Protein AF-X0WFN9-F1 (afdb_monomer_lite)

Organism: NCBI:txid412755

Structure (mmCIF, N/CA/C/O backbone):
data_AF-X0WFN9-F1
#
_entry.id   AF-X0WFN9-F1
#
loop_
_atom_site.group_PDB
_atom_site.id
_atom_site.type_symbol
_atom_site.label_atom_id
_atom_site.label_alt_id
_atom_site.label_comp_id
_atom_site.label_asym_id
_atom_site.label_entity_id
_atom_site.label_seq_id
_atom_site.pdbx_PDB_ins_code
_atom_site.Cartn_x
_atom_site.Cartn_y
_atom_site.Cartn_z
_atom_site.occupancy
_atom_site.B_iso_or_equiv
_atom_site.auth_seq_id
_atom_site.auth_comp_id
_atom_site.auth_asym_id
_atom_site.auth_atom_id
_atom_site.pdbx_PDB_model_num
ATOM 1 N N . VAL A 1 1 ? 3.822 3.573 -12.519 1.00 90.31 1 VAL A N 1
ATOM 2 C CA . VAL A 1 1 ? 2.388 3.257 -12.288 1.00 90.31 1 VAL A CA 1
ATOM 3 C C . VAL A 1 1 ? 2.311 2.177 -11.229 1.00 90.31 1 VAL A C 1
ATOM 5 O O . VAL A 1 1 ? 3.126 1.263 -11.284 1.00 90.31 1 VAL A O 1
ATOM 8 N N . LEU A 1 2 ? 1.380 2.286 -10.284 1.00 94.75 2 LEU A N 1
ATOM 9 C CA . LEU A 1 2 ? 1.099 1.241 -9.301 1.00 94.75 2 LEU A CA 1
ATOM 10 C C . LEU A 1 2 ? -0.267 0.637 -9.628 1.00 94.75 2 LEU A C 1
ATOM 12 O O . LEU A 1 2 ? -1.230 1.380 -9.798 1.00 94.75 2 LEU A O 1
ATOM 16 N N . VAL A 1 3 ? -0.337 -0.686 -9.748 1.00 94.12 3 VAL A N 1
ATOM 17 C CA . VAL A 1 3 ? -1.600 -1.422 -9.872 1.00 94.12 3 VAL A CA 1
ATOM 18 C C . VAL A 1 3 ? -1.909 -1.992 -8.498 1.00 94.12 3 VAL A C 1
ATOM 20 O O . VAL A 1 3 ? -1.145 -2.810 -7.997 1.00 94.12 3 VAL A O 1
ATOM 23 N N . VAL A 1 4 ? -2.987 -1.535 -7.872 1.00 90.38 4 VAL A N 1
ATOM 24 C CA . VAL A 1 4 ? -3.388 -1.949 -6.522 1.00 90.38 4 VAL A CA 1
ATOM 25 C C . VAL A 1 4 ? -4.728 -2.677 -6.572 1.00 90.38 4 VAL A C 1
ATOM 27 O O . VAL A 1 4 ? -5.505 -2.475 -7.506 1.00 90.38 4 VAL A O 1
ATOM 30 N N . GLY A 1 5 ? -4.975 -3.540 -5.587 1.00 85.81 5 GLY A N 1
ATOM 31 C CA . GLY A 1 5 ? -6.261 -4.214 -5.429 1.00 85.81 5 GLY A CA 1
ATOM 32 C C . GLY A 1 5 ? -7.385 -3.239 -5.072 1.00 85.81 5 GLY A C 1
ATOM 33 O O . GLY A 1 5 ? -7.139 -2.137 -4.584 1.00 85.81 5 GLY A O 1
ATOM 34 N N . GLU A 1 6 ? -8.631 -3.665 -5.279 1.00 83.50 6 GLU A N 1
ATOM 35 C CA . GLU A 1 6 ? -9.845 -2.885 -4.951 1.00 83.50 6 GLU A CA 1
ATOM 36 C C . GLU A 1 6 ? -9.944 -2.513 -3.466 1.00 83.50 6 GLU A C 1
ATOM 38 O O . GLU A 1 6 ? -10.649 -1.586 -3.079 1.00 83.50 6 GLU A O 1
ATOM 43 N N . ASP A 1 7 ? -9.232 -3.255 -2.624 1.00 78.19 7 ASP A N 1
ATOM 44 C CA . ASP A 1 7 ? -9.175 -3.043 -1.193 1.00 78.19 7 ASP A CA 1
ATOM 45 C C . ASP A 1 7 ? -8.172 -1.954 -0.794 1.00 78.19 7 ASP A C 1
ATOM 47 O O . ASP A 1 7 ? -7.918 -1.808 0.395 1.00 78.19 7 ASP A O 1
ATOM 51 N N . ILE A 1 8 ? -7.589 -1.219 -1.745 1.00 83.56 8 ILE A N 1
ATOM 52 C CA . ILE A 1 8 ? -6.675 -0.094 -1.532 1.00 83.56 8 ILE A CA 1
ATOM 53 C C . ILE A 1 8 ? -7.288 1.150 -2.176 1.00 83.56 8 ILE A C 1
ATOM 55 O O . ILE A 1 8 ? -7.541 1.170 -3.376 1.00 83.56 8 ILE A O 1
ATOM 59 N N . ASP A 1 9 ? -7.499 2.202 -1.384 1.00 81.25 9 ASP A N 1
ATOM 60 C CA . ASP A 1 9 ? -7.958 3.494 -1.902 1.00 81.25 9 ASP A CA 1
ATOM 61 C C . ASP A 1 9 ? -6.788 4.197 -2.621 1.00 81.25 9 ASP A C 1
ATOM 63 O O . ASP A 1 9 ? -5.796 4.526 -1.961 1.00 81.25 9 ASP A O 1
ATOM 67 N N . PRO A 1 10 ? -6.850 4.422 -3.949 1.00 83.19 10 PRO A N 1
ATOM 68 C CA . PRO A 1 10 ? -5.764 5.060 -4.686 1.00 83.19 10 PRO A CA 1
ATOM 69 C C . PRO A 1 10 ? -5.599 6.552 -4.354 1.00 83.19 10 PRO A C 1
ATOM 71 O O . PRO A 1 10 ? -4.562 7.126 -4.690 1.00 83.19 10 PRO A O 1
ATOM 74 N N . GLU A 1 11 ? -6.588 7.186 -3.712 1.00 82.38 11 GLU A N 1
ATOM 75 C CA . GLU A 1 11 ? -6.496 8.573 -3.241 1.00 82.38 11 GLU A CA 1
ATOM 76 C C . GLU A 1 11 ? -5.773 8.688 -1.885 1.00 82.38 11 GLU A C 1
ATOM 78 O O . GLU A 1 11 ? -5.347 9.784 -1.513 1.00 82.38 11 GLU A O 1
ATOM 83 N N . ASP A 1 12 ? -5.595 7.576 -1.158 1.00 78.38 12 ASP A N 1
ATOM 84 C CA . ASP A 1 12 ? -4.867 7.526 0.113 1.00 78.38 12 ASP A CA 1
ATOM 85 C C . ASP A 1 12 ? -3.386 7.155 -0.125 1.00 78.38 12 ASP A C 1
ATOM 87 O O . ASP A 1 12 ? -3.053 5.982 -0.346 1.00 78.38 12 ASP A O 1
ATOM 91 N N . PRO A 1 13 ? -2.447 8.120 -0.035 1.00 82.06 13 PRO A N 1
ATOM 92 C CA . PRO A 1 13 ? -1.035 7.859 -0.295 1.00 82.06 13 PRO A CA 1
ATOM 93 C C . PRO A 1 13 ? -0.418 6.852 0.683 1.00 82.06 13 PRO A C 1
ATOM 95 O O . PRO A 1 13 ? 0.557 6.185 0.327 1.00 82.06 13 PRO A O 1
ATOM 98 N N . LEU A 1 14 ? -0.958 6.698 1.896 1.00 79.50 14 LEU A N 1
ATOM 99 C CA . LEU A 1 14 ? -0.474 5.701 2.849 1.00 79.50 14 LEU A CA 1
ATOM 100 C C . LEU A 1 14 ? -0.965 4.302 2.498 1.00 79.50 14 LEU A C 1
ATOM 102 O O . LEU A 1 14 ? -0.169 3.365 2.556 1.00 79.50 14 LEU A O 1
ATOM 106 N N . ALA A 1 15 ? -2.230 4.155 2.101 1.00 80.69 15 ALA A N 1
ATOM 107 C CA . ALA A 1 15 ? -2.755 2.875 1.629 1.00 80.69 15 ALA A CA 1
ATOM 108 C C . ALA A 1 15 ? -1.984 2.399 0.389 1.00 80.69 15 ALA A C 1
ATOM 110 O O . ALA A 1 15 ? -1.568 1.241 0.314 1.00 80.69 15 ALA A O 1
ATOM 111 N N . VAL A 1 16 ? -1.702 3.317 -0.539 1.00 87.56 16 VAL A N 1
ATOM 112 C CA . VAL A 1 16 ? -0.887 3.044 -1.728 1.00 87.56 16 VAL A CA 1
ATOM 113 C C . VAL A 1 16 ? 0.554 2.679 -1.354 1.00 87.56 16 VAL A C 1
ATOM 115 O O . VAL A 1 16 ? 1.101 1.716 -1.893 1.00 87.56 16 VAL A O 1
ATOM 118 N N . SER A 1 17 ? 1.159 3.387 -0.396 1.00 90.19 17 SER A N 1
ATOM 119 C CA . SER A 1 17 ? 2.509 3.076 0.099 1.00 90.19 17 SER A CA 1
ATOM 120 C C . SER A 1 17 ? 2.571 1.708 0.777 1.00 90.19 17 SER A C 1
ATOM 122 O O . SER A 1 17 ? 3.499 0.943 0.527 1.00 90.19 17 SER A O 1
ATOM 124 N N . TYR A 1 18 ? 1.572 1.370 1.595 1.00 87.94 18 TYR A N 1
ATOM 125 C CA . TYR A 1 18 ? 1.433 0.050 2.207 1.00 87.94 18 TYR A CA 1
ATOM 126 C C . TYR A 1 18 ? 1.338 -1.042 1.138 1.00 87.94 18 TYR A C 1
ATOM 128 O O . TYR A 1 18 ? 2.087 -2.019 1.196 1.00 87.94 18 TYR A O 1
ATOM 136 N N . ALA A 1 19 ? 0.466 -0.868 0.141 1.00 89.69 19 ALA A N 1
ATOM 137 C CA . ALA A 1 19 ? 0.300 -1.833 -0.940 1.00 89.69 19 ALA A CA 1
ATOM 138 C C . ALA A 1 19 ? 1.610 -2.030 -1.712 1.00 89.69 19 ALA A C 1
ATOM 140 O O . ALA A 1 19 ? 2.027 -3.163 -1.942 1.00 89.69 19 ALA A O 1
ATOM 141 N N . PHE A 1 20 ? 2.298 -0.939 -2.052 1.00 94.12 20 PHE A N 1
ATOM 142 C CA . PHE A 1 20 ? 3.579 -1.006 -2.745 1.00 94.12 20 PHE A CA 1
ATOM 143 C C . PHE A 1 20 ? 4.659 -1.707 -1.918 1.00 94.12 20 PHE A C 1
ATOM 145 O O . PHE A 1 20 ? 5.298 -2.630 -2.411 1.00 94.12 20 PHE A O 1
ATOM 152 N N . ALA A 1 21 ? 4.823 -1.331 -0.650 1.00 93.06 21 ALA A N 1
ATOM 153 C CA . ALA A 1 21 ? 5.875 -1.871 0.205 1.00 93.06 21 ALA A CA 1
ATOM 154 C C . ALA A 1 21 ? 5.664 -3.345 0.588 1.00 93.06 21 ALA A C 1
ATOM 156 O O . ALA A 1 21 ? 6.636 -4.045 0.861 1.00 93.06 21 ALA A O 1
ATOM 157 N N . THR A 1 22 ? 4.412 -3.811 0.654 1.00 90.00 22 THR A N 1
ATOM 158 C CA . THR A 1 22 ? 4.090 -5.141 1.202 1.00 90.00 22 THR A CA 1
ATOM 159 C C . THR A 1 22 ? 3.606 -6.150 0.169 1.00 90.00 22 THR A C 1
ATOM 161 O O . THR A 1 22 ? 3.756 -7.348 0.400 1.00 90.00 22 THR A O 1
ATOM 164 N N . ARG A 1 23 ? 3.037 -5.705 -0.959 1.00 90.81 23 ARG A N 1
ATOM 165 C CA . ARG A 1 23 ? 2.440 -6.600 -1.966 1.00 90.81 23 ARG A CA 1
ATOM 166 C C . ARG A 1 23 ? 3.228 -6.673 -3.265 1.00 90.81 23 ARG A C 1
ATOM 168 O O . ARG A 1 23 ? 3.070 -7.638 -4.008 1.00 90.81 23 ARG A O 1
ATOM 175 N N . ASN A 1 24 ? 4.076 -5.689 -3.561 1.00 94.38 24 ASN A N 1
ATOM 176 C CA . ASN A 1 24 ? 4.926 -5.773 -4.739 1.00 94.38 24 ASN A CA 1
ATOM 177 C C . ASN A 1 24 ? 6.093 -6.733 -4.488 1.00 94.38 24 ASN A C 1
ATOM 179 O O . ASN A 1 24 ? 6.924 -6.508 -3.612 1.00 94.38 24 ASN A O 1
ATOM 183 N N . HIS A 1 25 ? 6.194 -7.788 -5.296 1.00 92.75 25 HIS A N 1
ATOM 184 C CA . HIS A 1 25 ? 7.426 -8.566 -5.350 1.00 92.75 25 HIS A CA 1
ATOM 185 C C . HIS A 1 25 ? 8.446 -7.801 -6.208 1.00 92.75 25 HIS A C 1
ATOM 187 O O . HIS A 1 25 ? 8.199 -7.643 -7.403 1.00 92.75 25 HIS A O 1
ATOM 193 N N . PRO A 1 26 ? 9.619 -7.405 -5.686 1.00 89.50 26 PRO A N 1
ATOM 194 C CA . PRO A 1 26 ? 10.527 -6.492 -6.390 1.00 89.50 26 PRO A CA 1
ATOM 195 C C . PRO A 1 26 ? 11.014 -7.030 -7.746 1.00 89.50 26 PRO A C 1
ATOM 197 O O . PRO A 1 26 ? 11.157 -6.273 -8.698 1.00 89.50 26 PRO A O 1
ATOM 200 N N . GLU A 1 27 ? 11.221 -8.345 -7.863 1.00 90.00 27 GLU A N 1
ATOM 201 C CA . GLU A 1 27 ? 11.672 -8.968 -9.121 1.00 90.00 27 GLU A CA 1
ATOM 202 C C . GLU A 1 27 ? 10.542 -9.415 -10.062 1.00 90.00 27 GLU A C 1
ATOM 204 O O . GLU A 1 27 ? 10.738 -9.492 -11.271 1.00 90.00 27 GLU A O 1
ATOM 209 N N . LYS A 1 28 ? 9.369 -9.768 -9.522 1.00 91.06 28 LYS A N 1
ATOM 210 C CA . LYS A 1 28 ? 8.291 -10.450 -10.271 1.00 91.06 28 LYS A CA 1
ATOM 211 C C . LYS A 1 28 ? 7.053 -9.585 -10.468 1.00 91.06 28 LYS A C 1
ATOM 213 O O . LYS A 1 28 ? 6.213 -9.896 -11.301 1.00 91.06 28 LYS A O 1
ATOM 218 N N . GLY A 1 29 ? 6.935 -8.528 -9.678 1.00 90.44 29 GLY A N 1
ATOM 219 C CA . GLY A 1 29 ? 5.863 -7.551 -9.726 1.00 90.44 29 GLY A CA 1
ATOM 220 C C . GLY A 1 29 ? 6.276 -6.268 -10.436 1.00 90.44 29 GLY A C 1
ATOM 221 O O . GLY A 1 29 ? 5.549 -5.290 -10.319 1.00 90.44 29 GLY A O 1
ATOM 222 N N . ALA A 1 30 ? 7.420 -6.224 -11.120 1.00 93.81 30 ALA A N 1
ATOM 223 C CA . ALA A 1 30 ? 7.887 -5.050 -11.849 1.00 93.81 30 ALA A CA 1
ATOM 224 C C . ALA A 1 30 ? 7.973 -5.347 -13.351 1.00 93.81 30 ALA A C 1
ATOM 226 O O . ALA A 1 30 ? 8.663 -6.271 -13.778 1.00 93.81 30 ALA A O 1
ATOM 227 N N . TRP A 1 31 ? 7.293 -4.532 -14.156 1.00 91.62 31 TRP A N 1
ATOM 228 C CA . TRP A 1 31 ? 7.363 -4.574 -15.615 1.00 91.62 31 TRP A CA 1
ATOM 229 C C . TRP A 1 31 ? 8.034 -3.307 -16.119 1.00 91.62 31 TRP A C 1
ATOM 231 O O . TRP A 1 31 ? 7.494 -2.203 -15.999 1.00 91.62 31 TRP A O 1
ATOM 241 N N . PHE A 1 32 ? 9.227 -3.488 -16.675 1.00 86.88 32 PHE A N 1
ATOM 242 C CA . PHE A 1 32 ? 10.043 -2.426 -17.244 1.00 86.88 32 PHE A CA 1
ATOM 243 C C . PHE A 1 32 ? 9.716 -2.251 -18.725 1.00 86.88 32 PHE A C 1
ATOM 245 O O . PHE A 1 32 ? 9.547 -3.230 -19.451 1.00 86.88 32 PHE A O 1
ATOM 252 N N . PHE A 1 33 ? 9.660 -1.000 -19.182 1.00 82.00 33 PHE A N 1
ATOM 253 C CA . PHE A 1 33 ? 9.311 -0.667 -20.564 1.00 82.00 33 PHE A CA 1
ATOM 254 C C . PHE A 1 33 ? 10.459 0.073 -21.267 1.00 82.00 33 PHE A C 1
ATOM 256 O O . PHE A 1 33 ? 10.302 1.267 -21.546 1.00 82.00 33 PHE A O 1
ATOM 263 N N . PRO A 1 34 ? 11.578 -0.613 -21.589 1.00 74.81 34 PRO A N 1
ATOM 264 C CA . PRO A 1 34 ? 12.810 -0.003 -22.114 1.00 74.81 34 PRO A CA 1
ATOM 265 C C . PRO A 1 34 ? 12.585 0.849 -23.370 1.00 74.81 34 PRO A C 1
ATOM 267 O O . PRO A 1 34 ? 13.179 1.916 -23.520 1.00 74.81 34 PRO A O 1
ATOM 270 N N . ASP A 1 35 ? 11.661 0.421 -24.232 1.00 73.94 35 ASP A N 1
ATOM 271 C CA . ASP A 1 35 ? 11.358 1.071 -25.511 1.00 73.94 35 ASP A CA 1
ATOM 272 C C . ASP A 1 35 ? 10.207 2.095 -25.437 1.00 73.94 35 ASP A C 1
ATOM 274 O O . ASP A 1 35 ? 9.847 2.702 -26.449 1.00 73.94 35 ASP A O 1
ATOM 278 N N . SER A 1 36 ? 9.589 2.300 -24.262 1.00 72.88 36 SER A N 1
ATOM 279 C CA . SER A 1 36 ? 8.502 3.288 -24.103 1.00 72.88 36 SER A CA 1
ATOM 280 C C . SER A 1 36 ? 8.982 4.691 -24.462 1.00 72.88 36 SER A C 1
ATOM 282 O O . SER A 1 36 ? 10.178 4.922 -24.515 1.00 72.88 36 SER A O 1
ATOM 284 N N . LYS A 1 37 ? 8.107 5.666 -24.720 1.00 66.94 37 LYS A N 1
ATOM 285 C CA . LYS A 1 37 ? 8.531 7.072 -24.840 1.00 66.94 37 LYS A CA 1
ATOM 286 C C . LYS A 1 37 ? 8.560 7.714 -23.452 1.00 66.94 37 LYS A C 1
ATOM 288 O O . LYS A 1 37 ? 7.555 7.673 -22.751 1.00 66.94 37 LYS A O 1
ATOM 293 N N . MET A 1 38 ? 9.685 8.311 -23.060 1.00 63.97 38 MET A N 1
ATOM 294 C CA . MET A 1 38 ? 9.760 9.114 -21.836 1.00 63.97 38 MET A CA 1
ATOM 295 C C . MET A 1 38 ? 9.070 10.455 -22.099 1.00 63.97 38 MET A C 1
ATOM 297 O O . MET A 1 38 ? 9.464 11.186 -23.004 1.00 63.97 38 MET A O 1
ATOM 301 N N . TYR A 1 39 ? 8.022 10.752 -21.337 1.00 60.41 39 TYR A N 1
ATOM 302 C CA . TYR A 1 39 ? 7.283 12.010 -21.403 1.00 60.41 39 TYR A CA 1
ATOM 303 C C . TYR A 1 39 ? 7.190 12.605 -19.996 1.00 60.41 39 TYR A C 1
ATOM 305 O O . TYR A 1 39 ? 6.827 11.900 -19.059 1.00 60.41 39 TYR A O 1
ATOM 313 N N . GLY A 1 40 ? 7.483 13.901 -19.859 1.00 56.66 40 GLY A N 1
ATOM 314 C CA . GLY A 1 40 ? 7.100 14.686 -18.678 1.00 56.66 40 GLY A CA 1
ATOM 315 C C . GLY A 1 40 ? 7.982 14.570 -17.429 1.00 56.66 40 GLY A C 1
ATOM 316 O O . GLY A 1 40 ? 7.568 15.066 -16.390 1.00 56.66 40 GLY A O 1
ATOM 317 N N . LEU A 1 41 ? 9.169 13.964 -17.512 1.00 61.56 41 LEU A N 1
ATOM 318 C CA . LEU A 1 41 ? 10.173 13.980 -16.439 1.00 61.56 41 LEU A CA 1
ATOM 319 C C . LEU A 1 41 ? 11.394 14.777 -16.907 1.00 61.56 41 LEU A C 1
ATOM 321 O O . LEU A 1 41 ? 11.917 14.521 -17.995 1.00 61.56 41 LEU A O 1
ATOM 325 N N . GLY A 1 42 ? 11.813 15.757 -16.111 1.00 63.50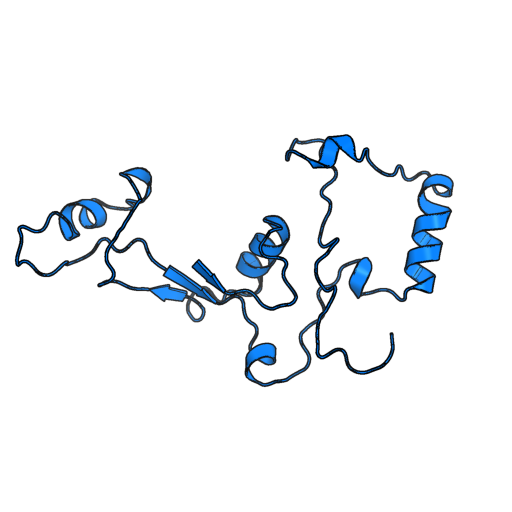 42 GLY A N 1
ATOM 326 C CA . GLY A 1 42 ? 13.031 16.525 -16.325 1.00 63.50 42 GLY A CA 1
ATOM 327 C C . GLY A 1 42 ? 14.288 15.764 -15.873 1.00 63.50 42 GLY A C 1
ATOM 328 O O . GLY A 1 42 ? 14.249 14.542 -15.689 1.00 63.50 42 GLY A O 1
ATOM 329 N N . PRO A 1 43 ? 15.419 16.474 -15.702 1.00 69.94 43 PRO A N 1
ATOM 330 C CA . PRO A 1 43 ? 16.686 15.904 -15.239 1.00 69.94 43 PRO A CA 1
ATOM 331 C C . PRO A 1 43 ? 16.606 15.106 -13.932 1.00 69.94 43 PRO A C 1
ATOM 333 O O . PRO A 1 43 ? 17.429 14.228 -13.696 1.00 69.94 43 PRO A O 1
ATOM 336 N N . GLU A 1 44 ? 15.606 15.374 -13.094 1.00 68.56 44 GLU A N 1
ATOM 337 C CA . GLU A 1 44 ? 15.356 14.681 -11.830 1.00 68.56 44 GLU A CA 1
ATOM 338 C C . GLU A 1 44 ? 15.005 13.194 -11.980 1.00 68.56 44 GLU A C 1
ATOM 340 O O . GLU A 1 44 ? 15.159 12.432 -11.030 1.00 68.56 44 GLU A O 1
ATOM 345 N N . GLY A 1 45 ? 14.534 12.766 -13.155 1.00 67.06 45 GLY A N 1
ATOM 346 C CA . GLY A 1 45 ? 14.220 11.362 -13.424 1.00 67.06 45 GLY A CA 1
ATOM 347 C C . GLY A 1 45 ? 15.428 10.524 -13.851 1.00 67.06 45 GLY A C 1
ATOM 348 O O . GLY A 1 45 ? 15.267 9.334 -14.126 1.00 67.06 45 GLY A O 1
ATOM 349 N N . TRP A 1 46 ? 16.608 11.135 -13.985 1.00 73.56 46 TRP A N 1
ATOM 350 C CA . TRP A 1 46 ? 17.789 10.490 -14.554 1.00 73.56 46 TRP A CA 1
ATOM 351 C C . TRP A 1 46 ? 18.630 9.873 -13.443 1.00 73.56 46 TRP A C 1
ATOM 353 O O . TRP A 1 46 ? 19.021 10.547 -12.493 1.00 73.56 46 TRP A O 1
ATOM 363 N N . HIS A 1 47 ? 18.940 8.589 -13.584 1.00 74.19 47 HIS A N 1
ATOM 364 C CA . HIS A 1 47 ? 19.768 7.842 -12.640 1.00 74.19 47 HIS A CA 1
ATOM 365 C C . HIS A 1 47 ? 21.180 7.590 -13.198 1.00 74.19 47 HIS A C 1
ATOM 367 O O . HIS A 1 47 ? 22.054 7.120 -12.472 1.00 74.19 47 HIS A O 1
ATOM 373 N N . GLY A 1 48 ? 21.423 7.944 -14.465 1.00 74.38 48 GLY A N 1
ATOM 374 C CA . GLY A 1 48 ? 22.727 7.871 -15.119 1.00 74.38 48 GLY A CA 1
ATOM 375 C C . GLY A 1 48 ? 22.815 8.718 -16.388 1.00 74.38 48 GLY A C 1
ATOM 376 O O . GLY A 1 48 ? 21.821 9.238 -16.898 1.00 74.38 48 GLY A O 1
ATOM 377 N N . SER A 1 49 ? 24.031 8.849 -16.921 1.00 71.38 49 SER A N 1
ATOM 378 C CA . SER A 1 49 ? 24.288 9.588 -18.165 1.00 71.38 49 SER A CA 1
ATOM 379 C C . SER A 1 49 ? 23.606 8.939 -19.377 1.00 71.38 49 SER A C 1
ATOM 381 O O . SER A 1 49 ? 23.253 9.610 -20.346 1.00 71.38 49 SER A O 1
ATOM 383 N N . GLU A 1 50 ? 23.380 7.635 -19.299 1.00 70.56 50 GLU A N 1
ATOM 384 C CA . GLU A 1 50 ? 22.732 6.786 -20.284 1.00 70.56 50 GLU A CA 1
ATOM 385 C C . GLU A 1 50 ? 21.233 7.089 -20.395 1.00 70.56 50 GLU A C 1
ATOM 387 O O . GLU A 1 50 ? 20.680 6.995 -21.490 1.00 70.56 50 GLU A O 1
ATOM 392 N N . ASP A 1 51 ? 20.584 7.522 -19.308 1.00 71.19 51 ASP A N 1
ATOM 393 C CA . ASP A 1 51 ? 19.173 7.924 -19.335 1.00 71.19 51 ASP A CA 1
ATOM 394 C C . ASP A 1 51 ? 18.973 9.208 -20.145 1.00 71.19 51 ASP A C 1
ATOM 396 O O . ASP A 1 51 ? 17.986 9.350 -20.870 1.00 71.19 51 ASP A O 1
ATOM 400 N N . PHE A 1 52 ? 19.951 10.116 -20.067 1.00 67.50 52 PHE A N 1
ATOM 401 C CA . PHE A 1 52 ? 19.961 11.365 -20.819 1.00 67.50 52 PHE A CA 1
ATOM 402 C C . PHE A 1 52 ? 20.332 11.146 -22.289 1.00 67.50 52 PHE A C 1
ATOM 404 O O . PHE A 1 52 ? 19.587 11.510 -23.202 1.00 67.50 52 PHE A O 1
ATOM 411 N N . HIS A 1 53 ? 21.483 10.520 -22.538 1.00 66.19 53 HIS A N 1
ATOM 412 C CA . HIS A 1 53 ? 22.020 10.369 -23.890 1.00 66.19 53 HIS A CA 1
ATOM 413 C C . HIS A 1 53 ? 21.324 9.261 -24.688 1.00 66.19 53 HIS A C 1
ATOM 415 O O . HIS A 1 53 ? 21.261 9.344 -25.913 1.00 66.19 53 HIS A O 1
ATOM 421 N N . GLY A 1 54 ? 20.747 8.255 -24.022 1.00 63.91 54 GLY A N 1
ATOM 422 C CA . GLY A 1 54 ? 20.078 7.126 -24.671 1.00 63.91 54 GLY A CA 1
ATOM 423 C C . GLY A 1 54 ? 18.781 7.486 -25.402 1.00 63.91 54 GLY A C 1
ATOM 424 O O . GLY A 1 54 ? 18.309 6.695 -26.224 1.00 63.91 54 GLY A O 1
ATOM 425 N N . ARG A 1 55 ? 18.241 8.691 -25.147 1.00 60.97 55 ARG A N 1
ATOM 426 C CA . ARG A 1 55 ? 17.069 9.270 -25.829 1.00 60.97 55 ARG A CA 1
ATOM 427 C C . ARG A 1 55 ? 17.308 10.569 -26.578 1.00 60.97 55 ARG A C 1
ATOM 429 O O . ARG A 1 55 ? 16.462 10.927 -27.392 1.00 60.97 55 ARG A O 1
ATOM 436 N N . LEU A 1 56 ? 18.449 11.230 -26.390 1.00 59.00 56 LEU A N 1
ATOM 437 C CA . LEU A 1 56 ? 18.890 12.355 -27.231 1.00 59.00 56 LEU A CA 1
ATOM 438 C C . LEU A 1 56 ? 19.235 11.936 -28.676 1.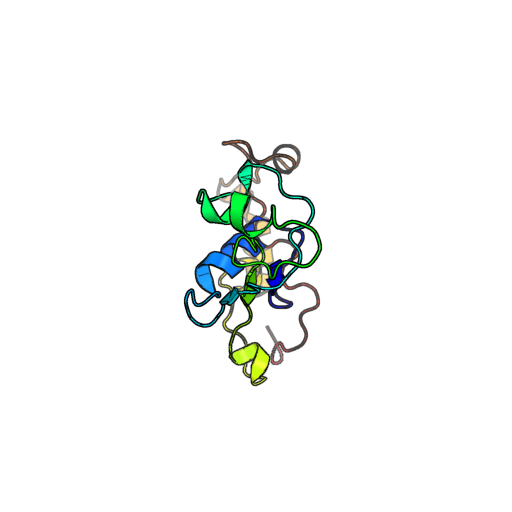00 59.00 56 LEU A C 1
ATOM 440 O O . LEU A 1 56 ? 19.853 12.694 -29.422 1.00 59.00 56 LEU A O 1
ATOM 444 N N . GLY A 1 57 ? 18.819 10.734 -29.081 1.00 53.81 57 GLY A N 1
ATOM 445 C CA . GLY A 1 57 ? 18.996 10.190 -30.412 1.00 53.81 57 GLY A CA 1
ATOM 446 C C . GLY A 1 57 ? 18.415 11.116 -31.473 1.00 53.81 57 GLY A C 1
ATOM 447 O O . GLY A 1 57 ? 17.235 11.470 -31.464 1.00 53.81 57 GLY A O 1
ATOM 448 N N . ILE A 1 58 ? 19.281 11.470 -32.413 1.00 55.38 58 ILE A N 1
ATOM 449 C CA . ILE A 1 58 ? 18.961 12.097 -33.693 1.00 55.38 58 ILE A CA 1
ATOM 450 C C . ILE A 1 58 ? 17.747 11.372 -34.315 1.00 55.38 58 ILE A C 1
ATOM 452 O O . ILE A 1 58 ? 17.693 10.137 -34.244 1.00 55.38 58 ILE A O 1
ATOM 456 N N . PRO A 1 59 ? 16.779 12.083 -34.935 1.00 55.09 59 PRO A N 1
ATOM 457 C CA . PRO A 1 59 ? 15.626 11.452 -35.575 1.00 55.09 59 PRO A CA 1
ATOM 458 C C . PRO A 1 59 ? 16.047 10.279 -36.474 1.00 55.09 59 PRO A C 1
ATOM 460 O O . PRO A 1 59 ? 16.821 10.461 -37.411 1.00 55.09 59 PRO A O 1
ATOM 463 N N . GLY A 1 60 ? 15.557 9.073 -36.170 1.00 58.56 60 GLY A N 1
ATOM 464 C CA . GLY A 1 60 ? 15.886 7.841 -36.899 1.00 58.56 60 GLY A CA 1
ATOM 465 C C . GLY A 1 60 ? 16.822 6.864 -36.174 1.00 58.56 60 GLY A C 1
ATOM 466 O O . GLY A 1 60 ? 16.959 5.733 -36.636 1.00 58.56 60 GLY A O 1
ATOM 467 N N . GLN A 1 61 ? 17.422 7.231 -35.035 1.00 60.94 61 GLN A N 1
ATOM 468 C CA . GLN A 1 61 ? 18.149 6.272 -34.192 1.00 60.94 61 GLN A CA 1
ATOM 469 C C . GLN A 1 61 ? 17.235 5.529 -33.210 1.00 60.94 61 GLN A C 1
ATOM 471 O O . GLN A 1 61 ? 16.275 6.079 -32.670 1.00 60.94 61 GLN A O 1
ATOM 476 N N . LYS A 1 62 ? 17.561 4.254 -32.968 1.00 60.78 62 LYS A N 1
ATOM 477 C CA . LYS A 1 62 ? 16.902 3.418 -31.961 1.00 60.78 62 LYS A CA 1
ATOM 478 C C . LYS A 1 62 ? 17.277 3.928 -30.567 1.00 60.78 62 LYS A C 1
ATOM 480 O O . LYS A 1 62 ? 18.461 4.087 -30.281 1.00 60.78 62 LYS A O 1
ATOM 485 N N . ALA A 1 63 ? 16.281 4.156 -29.713 1.00 62.62 63 ALA A N 1
ATOM 486 C CA . ALA A 1 63 ? 16.528 4.445 -28.305 1.00 62.62 63 ALA A CA 1
ATOM 487 C C . ALA A 1 63 ? 17.271 3.260 -27.671 1.00 62.62 63 ALA A C 1
ATOM 489 O O . ALA A 1 63 ? 16.885 2.106 -27.855 1.00 62.62 63 ALA A O 1
ATOM 490 N N . ILE A 1 64 ? 18.360 3.555 -26.971 1.00 62.31 64 ILE A N 1
ATOM 491 C CA . ILE A 1 64 ? 19.255 2.554 -26.366 1.00 62.31 64 ILE A CA 1
ATOM 492 C C . ILE A 1 64 ? 19.122 2.505 -24.837 1.00 62.31 64 ILE A C 1
ATOM 494 O O . ILE A 1 64 ? 19.719 1.641 -24.204 1.00 62.31 64 ILE A O 1
ATOM 498 N N . GLY A 1 65 ? 18.316 3.393 -24.246 1.00 63.06 65 GLY A N 1
ATOM 499 C CA . GLY A 1 65 ? 18.083 3.469 -22.804 1.00 63.06 65 GLY A CA 1
ATOM 500 C C . GLY A 1 65 ? 17.153 4.620 -22.414 1.00 63.06 65 GLY A C 1
ATOM 501 O O . GLY A 1 65 ? 16.547 5.266 -23.274 1.00 63.06 65 GLY A O 1
ATOM 502 N N . GLY A 1 66 ? 17.027 4.873 -21.109 1.00 59.56 66 GLY A N 1
ATOM 503 C CA . GLY A 1 66 ? 16.339 6.052 -20.578 1.00 59.56 66 GLY A CA 1
ATOM 504 C C . GLY A 1 66 ? 14.816 5.979 -20.523 1.00 59.56 66 GLY A C 1
ATOM 505 O O . GLY A 1 66 ? 14.154 7.013 -20.528 1.00 59.56 66 GLY A O 1
ATOM 506 N N . SER A 1 67 ? 14.183 4.800 -20.521 1.00 66.12 67 SER A N 1
ATOM 507 C CA . SER A 1 67 ? 12.785 4.727 -20.070 1.00 66.12 67 SER A CA 1
ATOM 508 C C . SER A 1 67 ? 12.719 4.760 -18.545 1.00 66.12 67 SER A C 1
ATOM 510 O O . SER A 1 67 ? 13.061 3.781 -17.889 1.00 66.12 67 SER A O 1
ATOM 512 N N . GLY A 1 68 ? 12.201 5.844 -17.977 1.00 69.44 68 GLY A N 1
ATOM 513 C C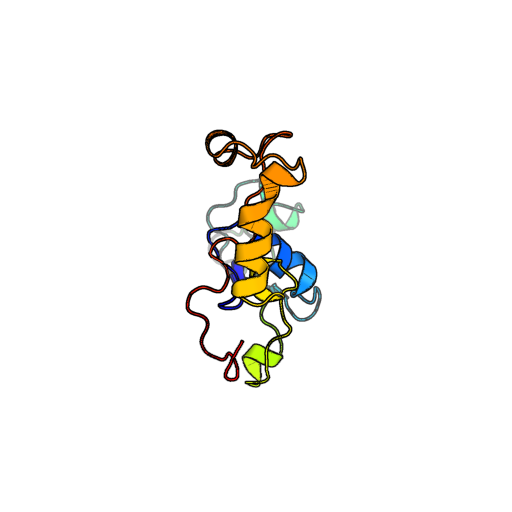A . GLY A 1 68 ? 11.884 5.913 -16.544 1.00 69.44 68 GLY A CA 1
ATOM 514 C C . GLY A 1 68 ? 10.547 5.261 -16.164 1.00 69.44 68 GLY A C 1
ATOM 515 O O . GLY A 1 68 ? 10.034 5.513 -15.078 1.00 69.44 68 GLY A O 1
ATOM 516 N N . LEU A 1 69 ? 9.920 4.492 -17.065 1.00 79.56 69 LEU A N 1
ATOM 517 C CA . LEU A 1 69 ? 8.572 3.958 -16.862 1.00 79.56 69 LEU A CA 1
ATOM 518 C C . LEU A 1 69 ? 8.604 2.502 -16.404 1.00 79.56 69 LEU A C 1
ATOM 520 O O . LEU A 1 69 ? 9.104 1.615 -17.098 1.00 79.56 69 LEU A O 1
ATOM 524 N N . VAL A 1 70 ? 7.985 2.273 -15.248 1.00 86.62 70 VAL A N 1
ATOM 525 C CA . VAL A 1 70 ? 7.771 0.951 -14.660 1.00 86.62 70 VAL A CA 1
ATOM 526 C C . VAL A 1 70 ? 6.318 0.838 -14.211 1.00 86.62 70 VAL A C 1
ATOM 528 O O . VAL A 1 70 ? 5.732 1.792 -13.673 1.00 86.62 70 VAL A O 1
ATOM 531 N N . ILE A 1 71 ? 5.726 -0.329 -14.449 1.00 92.50 71 ILE A N 1
ATOM 532 C CA . ILE A 1 71 ? 4.478 -0.737 -13.805 1.00 92.50 71 ILE A CA 1
ATOM 533 C C . ILE A 1 71 ? 4.846 -1.676 -12.663 1.00 92.50 71 ILE A C 1
ATOM 535 O O . ILE A 1 71 ? 5.495 -2.693 -12.894 1.00 92.50 71 ILE A O 1
ATOM 539 N N . TYR A 1 72 ? 4.414 -1.343 -11.451 1.00 95.88 72 TYR A N 1
ATOM 540 C CA . TYR A 1 72 ? 4.511 -2.230 -10.301 1.00 95.88 72 TYR A CA 1
ATOM 541 C C . TYR A 1 72 ? 3.131 -2.821 -10.004 1.00 95.88 72 TYR A C 1
ATOM 543 O O . TYR A 1 72 ? 2.185 -2.070 -9.758 1.00 95.88 72 TYR A O 1
ATOM 551 N N . SER A 1 73 ? 3.005 -4.148 -10.040 1.00 95.19 73 SER A N 1
ATOM 552 C CA . SER A 1 73 ? 1.808 -4.839 -9.553 1.00 95.19 73 SER A CA 1
ATOM 553 C C . SER A 1 73 ? 1.910 -5.053 -8.052 1.00 95.19 73 SER A C 1
ATOM 555 O O . SER A 1 73 ? 2.857 -5.670 -7.565 1.00 95.19 73 SER A O 1
ATOM 557 N N . CYS A 1 74 ? 0.915 -4.551 -7.338 1.00 92.88 74 CYS A N 1
ATOM 558 C CA . CYS A 1 74 ? 0.684 -4.755 -5.914 1.00 92.88 74 CYS A CA 1
ATOM 559 C C . CYS A 1 74 ? -0.550 -5.646 -5.684 1.00 92.88 74 CYS A C 1
ATOM 561 O O . CYS A 1 74 ? -1.117 -5.645 -4.593 1.00 92.88 74 CYS A O 1
ATOM 563 N N . VAL A 1 75 ? -0.999 -6.350 -6.726 1.00 89.31 75 VAL A N 1
ATOM 564 C CA . VAL A 1 75 ? -2.152 -7.253 -6.699 1.00 89.31 75 VAL A CA 1
ATOM 565 C C . VAL A 1 75 ? -1.678 -8.635 -6.256 1.00 89.31 75 VAL A C 1
ATOM 567 O O . VAL A 1 75 ? -0.708 -9.169 -6.801 1.00 89.31 75 VAL A O 1
ATOM 570 N N . GLY A 1 76 ? -2.337 -9.193 -5.238 1.00 81.00 76 GLY A N 1
ATOM 571 C CA . GLY A 1 76 ? -2.010 -10.519 -4.705 1.00 81.00 76 GLY A CA 1
ATOM 572 C C . GLY A 1 76 ? -2.379 -11.645 -5.673 1.00 81.00 76 GLY A C 1
ATOM 573 O O . GLY A 1 76 ? -3.251 -11.484 -6.529 1.00 81.00 76 GLY A O 1
ATOM 574 N N . ILE A 1 77 ? -1.757 -12.820 -5.527 1.00 80.94 77 ILE A N 1
ATOM 575 C CA . ILE A 1 77 ? -2.109 -13.994 -6.346 1.00 80.94 77 ILE A CA 1
ATOM 576 C C . ILE A 1 77 ? -3.573 -14.393 -6.141 1.00 80.94 77 ILE A C 1
ATOM 578 O O . ILE A 1 77 ? -4.232 -14.835 -7.076 1.00 80.94 77 ILE A O 1
ATOM 582 N N . GLU A 1 78 ? -4.099 -14.161 -4.943 1.00 78.88 78 GLU A N 1
ATOM 583 C CA . GLU A 1 78 ? -5.470 -14.447 -4.551 1.00 78.88 78 GLU A CA 1
ATOM 584 C C . GLU A 1 78 ? -6.477 -13.666 -5.401 1.00 78.88 78 GLU A C 1
ATOM 586 O O . GLU A 1 78 ? -7.508 -14.208 -5.796 1.00 78.88 78 GLU A O 1
ATOM 591 N N . GLU A 1 79 ? -6.140 -12.427 -5.767 1.00 76.38 79 GLU A N 1
ATOM 592 C CA . GLU A 1 79 ? -6.961 -11.580 -6.638 1.00 76.38 79 GLU A CA 1
ATOM 593 C C . GLU A 1 79 ? -6.947 -12.068 -8.095 1.00 76.38 79 GLU A C 1
ATOM 595 O O . GLU A 1 79 ? -7.903 -11.844 -8.834 1.00 76.38 79 GLU A O 1
ATOM 600 N N . HIS A 1 80 ? -5.895 -12.786 -8.501 1.00 75.62 80 HIS A N 1
ATOM 601 C CA . HIS A 1 80 ? -5.798 -13.416 -9.818 1.00 75.62 80 HIS A CA 1
ATOM 602 C C . HIS A 1 80 ? -6.459 -14.799 -9.875 1.00 75.62 80 HIS A C 1
ATOM 604 O O . HIS A 1 80 ? -6.907 -15.216 -10.943 1.00 75.62 80 HIS A O 1
ATOM 610 N N . THR A 1 81 ? -6.506 -15.526 -8.755 1.00 80.69 81 THR A N 1
ATOM 611 C CA . THR A 1 81 ? -7.021 -16.904 -8.691 1.00 80.69 81 THR A CA 1
ATOM 612 C C . THR A 1 81 ? -8.427 -17.011 -8.104 1.00 80.69 81 THR A C 1
ATOM 614 O O . THR A 1 81 ? -8.963 -18.114 -8.015 1.00 80.69 81 THR A O 1
ATOM 617 N N . GLY A 1 82 ? -9.036 -15.892 -7.696 1.00 73.56 82 GLY A N 1
ATOM 618 C CA . GLY A 1 82 ? -10.351 -15.870 -7.049 1.00 73.56 82 GLY A CA 1
ATOM 619 C C . GLY A 1 82 ? -10.349 -16.478 -5.643 1.00 73.56 82 GLY A C 1
ATOM 620 O O . GLY A 1 82 ? -11.402 -16.863 -5.136 1.00 73.56 82 GLY A O 1
ATOM 621 N N . HIS A 1 83 ? -9.175 -16.606 -5.021 1.00 75.81 83 HIS A N 1
ATOM 622 C CA . HIS A 1 83 ? -9.067 -17.030 -3.630 1.00 75.81 83 HIS A CA 1
ATOM 623 C C . HIS A 1 83 ? -9.417 -15.873 -2.690 1.00 75.81 83 HIS A C 1
ATOM 625 O O . HIS A 1 83 ? -9.375 -14.701 -3.065 1.00 75.81 83 HIS A O 1
ATOM 631 N N . ALA A 1 84 ? -9.760 -16.207 -1.445 1.00 68.81 84 ALA A N 1
ATOM 632 C CA . ALA A 1 84 ? -9.998 -15.197 -0.425 1.00 68.81 84 ALA A CA 1
ATOM 633 C C . ALA A 1 84 ? -8.734 -14.346 -0.228 1.00 68.81 84 ALA A C 1
ATOM 635 O O . ALA A 1 84 ? -7.647 -14.888 -0.016 1.00 68.81 84 ALA A O 1
ATOM 636 N N . LYS A 1 85 ? -8.888 -13.021 -0.307 1.00 71.75 85 LYS A N 1
ATOM 637 C CA . LYS A 1 85 ? -7.787 -12.081 -0.091 1.00 71.75 85 LYS A CA 1
ATOM 638 C C . LYS A 1 85 ? -7.322 -12.165 1.372 1.00 71.75 85 LYS A C 1
ATOM 640 O O . LYS A 1 85 ? -8.169 -12.317 2.255 1.00 71.75 85 LYS A O 1
ATOM 645 N N . PRO A 1 86 ? -6.014 -12.048 1.653 1.00 71.62 86 PRO A N 1
ATOM 646 C CA . PRO A 1 86 ? -5.545 -11.898 3.023 1.00 71.62 86 PRO A CA 1
ATOM 647 C C . PRO A 1 86 ? -6.096 -10.601 3.630 1.00 71.62 86 PRO A C 1
ATOM 649 O O . PRO A 1 86 ? -6.060 -9.541 3.000 1.00 71.62 86 PRO A O 1
ATOM 652 N N . ASP A 1 87 ? -6.599 -10.682 4.861 1.00 69.81 87 ASP A N 1
ATOM 653 C CA . ASP A 1 87 ? -7.168 -9.525 5.549 1.00 69.81 87 ASP A CA 1
ATOM 654 C C . ASP A 1 87 ? -6.095 -8.469 5.847 1.00 69.81 87 ASP A C 1
ATOM 656 O O . ASP A 1 87 ? -5.069 -8.753 6.475 1.00 69.81 87 ASP A O 1
ATOM 660 N N . ILE A 1 88 ? -6.358 -7.209 5.479 1.00 76.12 88 ILE A N 1
ATOM 661 C CA . ILE A 1 88 ? -5.600 -6.091 6.048 1.00 76.12 88 ILE A CA 1
ATOM 662 C C . ILE A 1 88 ? -6.040 -5.936 7.505 1.00 76.12 88 ILE A C 1
ATOM 664 O O . ILE A 1 88 ? -7.189 -5.588 7.787 1.00 76.12 88 ILE A O 1
ATOM 668 N N . LEU A 1 89 ? -5.106 -6.156 8.430 1.00 80.19 89 LEU A N 1
ATOM 669 C CA . LEU A 1 89 ? -5.331 -6.084 9.874 1.00 80.19 89 LEU A CA 1
ATOM 670 C C . LEU A 1 89 ? -5.471 -4.635 10.363 1.00 80.19 89 LEU A C 1
ATOM 672 O O . LEU A 1 89 ? -4.612 -4.099 11.060 1.00 80.19 89 LEU A O 1
ATOM 676 N N . THR A 1 90 ? -6.578 -3.993 10.004 1.00 76.06 90 THR A N 1
ATOM 677 C CA . THR A 1 90 ? -6.966 -2.676 10.517 1.00 76.06 90 THR A CA 1
ATOM 678 C C . THR A 1 90 ? -8.061 -2.812 11.565 1.00 76.06 90 THR A C 1
ATOM 680 O O . THR A 1 90 ? -8.819 -3.783 11.575 1.00 76.06 90 THR A O 1
ATOM 683 N N . PHE A 1 91 ? -8.209 -1.801 12.425 1.00 79.50 91 PHE A N 1
ATOM 684 C CA . PHE A 1 91 ? -9.311 -1.762 13.388 1.00 79.50 91 PHE A CA 1
ATOM 685 C C . PHE A 1 91 ? -10.686 -1.880 12.705 1.00 79.50 91 PHE A C 1
ATOM 687 O O . PHE A 1 91 ? -11.574 -2.569 13.202 1.00 79.50 91 PHE A O 1
ATOM 694 N N . HIS A 1 92 ? -10.843 -1.260 11.532 1.00 75.44 92 HIS A N 1
ATOM 695 C CA . HIS A 1 92 ? -12.094 -1.255 10.778 1.00 75.44 92 HIS A CA 1
ATOM 696 C C . HIS A 1 92 ? -12.442 -2.610 10.148 1.00 75.44 92 HIS A C 1
ATOM 698 O O . HIS A 1 92 ? -13.634 -2.914 10.030 1.00 75.44 92 HIS A O 1
ATOM 704 N N . ARG A 1 93 ? -11.443 -3.425 9.784 1.00 74.12 93 ARG A N 1
ATOM 705 C CA . ARG A 1 93 ? -11.629 -4.717 9.101 1.00 74.12 93 ARG A CA 1
ATOM 706 C C . ARG A 1 93 ? -11.582 -5.919 10.040 1.00 74.12 93 ARG A C 1
ATOM 708 O O . ARG A 1 93 ? -12.415 -6.804 9.917 1.00 74.12 93 ARG A O 1
ATOM 715 N N . ALA A 1 94 ? -10.669 -5.919 11.010 1.00 82.44 94 ALA A N 1
ATOM 716 C CA . ALA A 1 94 ? -10.405 -7.082 11.858 1.00 82.44 94 ALA A CA 1
ATOM 717 C C . ALA A 1 94 ? -11.415 -7.274 13.007 1.00 82.44 94 ALA A C 1
ATOM 719 O O . ALA A 1 94 ? -11.398 -8.311 13.667 1.00 82.44 94 ALA A O 1
ATOM 720 N N . TRP A 1 95 ? -12.282 -6.287 13.274 1.00 81.94 95 TRP A N 1
ATOM 721 C CA . TRP A 1 95 ? -13.209 -6.320 14.411 1.00 81.94 95 TRP A CA 1
ATOM 722 C C . TRP A 1 95 ? -14.686 -6.195 13.997 1.00 81.94 95 TRP A C 1
ATOM 724 O O . TRP A 1 95 ? -15.018 -5.375 13.126 1.00 81.94 95 TRP A O 1
ATOM 734 N N . PRO A 1 96 ? -15.605 -6.930 14.664 1.00 88.00 96 PRO A N 1
ATOM 735 C CA . PRO A 1 96 ? -17.047 -6.817 14.437 1.00 88.00 96 PRO A CA 1
ATOM 736 C C . PRO A 1 96 ? -17.581 -5.409 14.707 1.00 88.00 96 PRO A C 1
ATOM 738 O O . PRO A 1 96 ? -17.073 -4.691 15.574 1.00 88.00 96 PRO A O 1
ATOM 741 N N . LYS A 1 97 ? -18.667 -5.026 14.022 1.00 82.94 97 LYS A N 1
ATOM 742 C CA . LYS A 1 97 ? -19.297 -3.698 14.160 1.00 82.94 97 LYS A CA 1
ATOM 743 C C . LYS A 1 97 ? -19.596 -3.327 15.617 1.00 82.94 97 LYS A C 1
ATOM 745 O O . LYS A 1 97 ? -19.183 -2.261 16.060 1.00 82.94 97 LYS A O 1
ATOM 750 N N . ALA A 1 98 ? -20.198 -4.240 16.378 1.00 88.81 98 ALA A N 1
ATOM 751 C CA . ALA A 1 98 ? -20.537 -4.009 17.783 1.00 88.81 98 ALA A CA 1
ATOM 752 C C . ALA A 1 98 ? -19.305 -3.725 18.667 1.00 88.81 98 ALA A C 1
ATOM 754 O O . ALA A 1 98 ? -19.369 -2.907 19.585 1.00 88.81 98 ALA A O 1
ATOM 755 N N . VAL A 1 99 ? -18.168 -4.376 18.390 1.00 90.50 99 VAL A N 1
ATOM 756 C CA . VAL A 1 99 ? -16.912 -4.129 19.117 1.00 90.50 99 VAL A CA 1
ATOM 757 C C . VAL A 1 99 ? -16.369 -2.752 18.762 1.00 90.50 99 VAL A C 1
ATOM 759 O O . VAL A 1 99 ? -16.018 -1.988 19.661 1.00 90.50 99 VAL A O 1
ATOM 762 N N . LYS A 1 100 ? -16.357 -2.413 17.468 1.00 86.00 100 LYS A N 1
ATOM 763 C CA . LYS A 1 100 ? -15.890 -1.109 16.986 1.00 86.00 100 LYS A CA 1
ATOM 764 C C . LYS A 1 100 ? -16.687 0.035 17.610 1.00 86.00 100 LYS A C 1
ATOM 766 O O . LYS A 1 100 ? -16.098 0.937 18.195 1.00 86.00 100 LYS A O 1
ATOM 771 N N . GLU A 1 101 ? -18.014 -0.047 17.567 1.00 88.19 101 GLU A N 1
ATOM 772 C CA . GLU A 1 101 ? -18.911 0.955 18.156 1.00 88.19 101 GLU A CA 1
ATOM 773 C C . GLU A 1 101 ? -18.705 1.094 19.666 1.00 88.19 101 GLU A C 1
ATOM 775 O O . GLU A 1 101 ? -18.612 2.208 20.177 1.00 88.19 101 GLU A O 1
ATOM 780 N N . LYS A 1 102 ? -18.557 -0.024 20.389 1.00 92.62 102 LYS A N 1
ATOM 781 C CA . LYS A 1 102 ? -18.296 -0.004 21.833 1.00 92.62 102 LYS A CA 1
ATOM 782 C C . LYS A 1 102 ? -16.969 0.673 22.176 1.00 92.62 102 LYS A C 1
ATOM 784 O O . LYS A 1 102 ? -16.919 1.434 23.142 1.00 92.62 102 LYS A O 1
ATOM 789 N N . VAL A 1 103 ? -15.908 0.384 21.424 1.00 89.94 103 VAL A N 1
ATOM 790 C CA . VAL A 1 103 ? -14.587 1.000 21.617 1.00 89.94 103 VAL A CA 1
ATOM 791 C C . VAL A 1 103 ? -14.664 2.501 21.361 1.00 89.94 103 VAL A C 1
ATOM 793 O O . VAL A 1 103 ? -14.264 3.277 22.225 1.00 89.94 103 VAL A O 1
ATOM 796 N N . LEU A 1 104 ? -15.249 2.914 20.233 1.00 86.00 104 LEU A N 1
ATOM 797 C CA . LEU A 1 104 ? -15.381 4.328 19.879 1.00 86.00 104 LEU A CA 1
ATOM 798 C C . LEU A 1 104 ? -16.250 5.094 20.891 1.00 86.00 104 LEU A C 1
ATOM 800 O O . LEU A 1 104 ? -15.881 6.188 21.304 1.00 86.00 104 LEU A O 1
ATOM 804 N N . ALA A 1 105 ? -17.342 4.495 21.378 1.00 90.88 105 ALA A N 1
ATOM 805 C CA . ALA A 1 105 ? -18.221 5.108 22.378 1.00 90.88 105 ALA A CA 1
ATOM 806 C C . ALA A 1 105 ? -17.568 5.292 23.762 1.00 90.88 105 ALA A C 1
ATOM 808 O O . ALA A 1 105 ? -18.021 6.120 24.548 1.00 90.88 105 ALA A O 1
ATOM 809 N N . ASN A 1 106 ? -16.528 4.517 24.090 1.00 94.06 106 ASN A N 1
ATOM 810 C CA . ASN A 1 106 ? -15.819 4.621 25.370 1.00 94.06 106 ASN A CA 1
ATOM 811 C C . ASN A 1 106 ? -14.431 5.268 25.243 1.00 94.06 106 ASN A C 1
ATOM 813 O O . ASN A 1 106 ? -13.743 5.394 26.253 1.00 94.06 106 ASN A O 1
ATOM 817 N N . TRP A 1 107 ? -14.027 5.695 24.044 1.00 88.25 107 TRP A N 1
ATOM 818 C CA . TRP A 1 107 ? -12.669 6.161 23.753 1.00 88.25 107 TRP A CA 1
ATOM 819 C C . TRP A 1 107 ? -12.218 7.290 24.691 1.00 88.25 107 TRP A C 1
ATOM 821 O O . TRP A 1 107 ? -11.232 7.150 25.415 1.00 88.25 107 TRP A O 1
ATOM 831 N N . GLU A 1 108 ? -13.015 8.359 24.775 1.00 88.81 108 GLU A N 1
ATOM 832 C CA . GLU A 1 108 ? -12.747 9.501 25.659 1.00 88.81 108 GLU A CA 1
ATOM 833 C C . GLU A 1 108 ? -12.872 9.143 27.139 1.00 88.81 108 GLU A C 1
ATOM 835 O O . GLU A 1 108 ? -12.070 9.587 27.962 1.00 88.81 108 GLU A O 1
ATOM 840 N N . ARG A 1 109 ? -13.829 8.273 27.485 1.00 92.81 109 ARG A N 1
ATOM 841 C CA . ARG A 1 109 ? -14.004 7.777 28.857 1.00 92.81 109 ARG A CA 1
ATOM 842 C C . ARG A 1 109 ? -12.769 7.020 29.350 1.00 92.81 109 ARG A C 1
ATOM 844 O O . ARG A 1 109 ? -12.465 7.066 30.538 1.00 92.81 109 ARG A O 1
ATOM 851 N N . TRP A 1 110 ? -12.071 6.318 28.462 1.00 93.00 110 TRP A N 1
ATOM 852 C CA . TRP A 1 110 ? -10.822 5.619 28.771 1.00 93.00 110 TRP A CA 1
ATOM 853 C C . TRP A 1 110 ? -9.593 6.537 28.778 1.00 93.00 110 TRP A C 1
ATOM 855 O O . TRP A 1 110 ? -8.489 6.071 29.042 1.00 93.00 110 TRP A O 1
ATOM 865 N N . GLY A 1 111 ? -9.776 7.838 28.537 1.00 90.12 111 GLY A N 1
ATOM 866 C CA . GLY A 1 111 ? -8.710 8.835 28.560 1.00 90.12 111 GLY A CA 1
ATOM 867 C C . GLY A 1 111 ? -7.992 9.020 27.224 1.00 90.12 111 GLY A C 1
ATOM 868 O O . GLY A 1 111 ? -7.024 9.780 27.167 1.00 90.12 111 GLY A O 1
ATOM 869 N N . PHE A 1 112 ? -8.451 8.378 26.145 1.00 83.81 112 PHE A N 1
ATOM 870 C CA . PHE A 1 112 ? -7.920 8.628 24.808 1.00 83.81 112 PHE A CA 1
ATOM 871 C C . PHE A 1 112 ? -8.579 9.865 24.197 1.00 83.81 112 PHE A C 1
ATOM 873 O O . PHE A 1 112 ? -9.787 10.054 24.296 1.00 83.81 112 PHE A O 1
ATOM 880 N N . ARG A 1 113 ? -7.796 10.721 23.538 1.00 77.38 113 ARG A N 1
ATOM 881 C CA . ARG A 1 113 ? -8.336 11.886 22.829 1.00 77.38 113 ARG A CA 1
ATOM 882 C C . ARG A 1 113 ? -8.532 11.542 21.365 1.00 77.38 113 ARG A C 1
ATOM 884 O O . ARG A 1 113 ? -7.606 11.042 20.728 1.00 77.38 113 ARG A O 1
ATOM 891 N N . THR A 1 114 ? -9.713 11.838 20.835 1.00 67.12 114 THR A N 1
ATOM 892 C CA . THR A 1 114 ? -9.923 11.863 19.388 1.00 67.12 114 THR A CA 1
ATOM 893 C C . THR A 1 114 ? -9.138 13.053 18.842 1.00 67.12 114 THR A C 1
ATOM 895 O O . THR A 1 114 ? -9.361 14.179 19.291 1.00 67.12 114 THR A O 1
ATOM 898 N N . PRO A 1 115 ? -8.156 12.838 17.963 1.00 57.22 115 PRO A N 1
ATOM 899 C CA . PRO A 1 115 ? -7.318 13.934 17.516 1.00 57.22 115 PRO A CA 1
ATOM 900 C C . PRO A 1 115 ? -8.076 14.833 16.521 1.00 57.22 115 PRO A C 1
ATOM 902 O O . PRO A 1 115 ? -8.954 14.370 15.794 1.00 57.22 115 PRO A O 1
ATOM 905 N N . ASP A 1 116 ? -7.763 16.132 16.541 1.00 55.31 116 ASP A N 1
ATOM 906 C CA . ASP A 1 116 ? -8.535 17.199 15.885 1.00 55.31 116 ASP A CA 1
ATOM 907 C C . ASP A 1 116 ? -8.728 16.950 14.367 1.00 55.31 116 ASP A C 1
ATOM 909 O O . ASP A 1 116 ? -7.732 16.777 13.653 1.00 55.31 116 ASP A O 1
ATOM 913 N N . PRO A 1 117 ? -9.974 16.974 13.845 1.00 52.38 117 PRO A N 1
ATOM 914 C CA . PRO A 1 117 ? -10.270 16.846 12.415 1.00 52.38 117 PRO A CA 1
ATOM 915 C C . PRO A 1 117 ? -9.558 17.873 11.522 1.00 52.38 117 PRO A C 1
ATOM 917 O O . PRO A 1 117 ? -9.300 17.606 10.351 1.00 52.38 117 PRO A O 1
ATOM 920 N N . VAL A 1 118 ? -9.217 19.053 12.048 1.00 45.56 118 VAL A N 1
ATOM 921 C CA . VAL A 1 118 ? -8.549 20.131 11.301 1.00 45.56 118 VAL A CA 1
ATOM 922 C C . VAL A 1 118 ? -7.072 19.815 11.039 1.00 45.56 118 VAL A C 1
ATOM 924 O O . VAL A 1 118 ? -6.532 20.216 10.007 1.00 45.56 118 VAL A O 1
ATOM 927 N N . LEU A 1 119 ? -6.424 19.020 11.899 1.00 46.09 119 LEU A N 1
ATOM 928 C CA . LEU A 1 119 ? -5.031 18.586 11.720 1.00 46.09 119 LEU A CA 1
ATOM 929 C C . LEU A 1 119 ? -4.861 17.523 10.615 1.00 46.09 119 LEU A C 1
ATOM 931 O O . LEU A 1 119 ? -3.731 17.164 10.287 1.00 46.09 119 LEU A O 1
ATOM 935 N N . GLN A 1 120 ? -5.960 17.039 10.022 1.00 50.19 120 GLN A N 1
ATOM 936 C CA . GLN A 1 120 ? -5.992 15.921 9.069 1.00 50.19 120 GLN A CA 1
ATOM 937 C C . GLN A 1 120 ? -5.663 16.301 7.611 1.00 50.19 120 GLN A C 1
ATOM 939 O O . GLN A 1 120 ? -5.524 15.412 6.777 1.00 50.19 120 GLN A O 1
ATOM 944 N N . LYS A 1 121 ? -5.547 17.596 7.264 1.00 42.69 121 LYS A N 1
ATOM 945 C CA . LYS A 1 121 ? -5.445 18.046 5.854 1.00 42.69 121 LYS A CA 1
ATOM 946 C C . LYS A 1 121 ? -4.033 18.152 5.273 1.00 42.69 121 LYS A C 1
ATOM 948 O O . LYS A 1 121 ? -3.893 18.165 4.054 1.00 42.69 121 LYS A O 1
ATOM 953 N N . HIS A 1 122 ? -2.994 18.200 6.101 1.00 40.69 122 HIS A N 1
ATOM 954 C CA . HIS A 1 122 ? -1.602 18.237 5.647 1.00 40.69 122 HIS A CA 1
ATOM 955 C C . HIS A 1 122 ? -0.757 17.420 6.609 1.00 40.69 122 HIS A C 1
ATOM 957 O O . HIS A 1 122 ? -0.838 17.673 7.803 1.00 40.69 122 HIS A O 1
ATOM 963 N N . ALA A 1 123 ? 0.032 16.466 6.111 1.00 44.53 123 ALA A N 1
ATOM 964 C CA . ALA A 1 123 ? 0.957 15.675 6.918 1.00 44.53 123 ALA A CA 1
ATOM 965 C C . ALA A 1 123 ? 1.976 16.584 7.631 1.00 44.53 123 ALA A C 1
ATOM 967 O O . ALA A 1 123 ? 3.006 16.960 7.077 1.00 44.53 123 ALA A O 1
ATOM 968 N N . SER A 1 124 ? 1.666 16.962 8.865 1.00 48.56 124 SER A N 1
ATOM 969 C CA . SER A 1 124 ? 2.587 17.557 9.827 1.00 48.56 124 SER A CA 1
ATOM 970 C C . SER A 1 124 ? 3.022 16.490 10.835 1.00 48.56 124 SER A C 1
ATOM 972 O O . SER A 1 124 ? 2.386 15.442 10.953 1.00 48.56 124 SER A O 1
ATOM 974 N N . GLN A 1 125 ? 4.078 16.749 11.612 1.00 45.19 125 GLN A N 1
ATOM 975 C CA . GLN A 1 125 ? 4.510 15.838 12.687 1.00 45.19 125 GLN A CA 1
ATOM 976 C C . GLN A 1 125 ? 3.418 15.571 13.744 1.00 45.19 125 GLN A C 1
ATOM 978 O O . GLN A 1 125 ? 3.500 14.582 14.467 1.00 45.19 125 GLN A O 1
ATOM 983 N N . SER A 1 126 ? 2.398 16.429 13.832 1.00 41.75 126 SER A N 1
ATOM 984 C CA . SER A 1 126 ? 1.263 16.325 14.755 1.00 41.75 126 SER A CA 1
ATOM 985 C C . SER A 1 126 ? -0.044 15.910 14.074 1.00 41.75 126 SER A C 1
ATOM 987 O O . SER A 1 126 ? -1.099 15.934 14.711 1.00 41.75 126 SER A O 1
ATOM 989 N N . THR A 1 127 ? -0.004 15.530 12.795 1.00 45.09 127 THR A N 1
ATOM 990 C CA . THR A 1 127 ? -1.198 15.109 12.066 1.00 45.09 127 THR A CA 1
ATOM 991 C C . THR A 1 127 ? -1.638 13.730 12.533 1.00 45.09 127 THR A C 1
ATOM 993 O O . THR A 1 127 ? -0.874 12.768 12.418 1.00 45.09 127 THR A O 1
ATOM 996 N N . PRO A 1 128 ? -2.873 13.594 13.040 1.00 45.09 128 PRO A N 1
ATOM 997 C CA . PRO A 1 128 ? -3.455 12.289 13.243 1.00 45.09 128 PRO A CA 1
ATOM 998 C C . PRO A 1 128 ? -3.739 11.684 11.882 1.00 45.09 128 PRO A C 1
ATOM 1000 O O . PRO A 1 128 ? -4.682 12.053 11.185 1.00 45.09 128 PRO A O 1
ATOM 1003 N N . TRP A 1 129 ? -2.864 10.782 11.485 1.00 47.22 129 TRP A N 1
ATOM 1004 C CA . TRP A 1 129 ? -3.025 10.012 10.276 1.00 47.22 129 TRP A CA 1
ATOM 1005 C C . TRP A 1 129 ? -4.336 9.229 10.343 1.00 47.22 129 TRP A C 1
ATOM 1007 O O . TRP A 1 129 ? -4.566 8.413 11.239 1.00 47.22 129 TRP A O 1
ATOM 1017 N N . VAL A 1 130 ? -5.218 9.535 9.402 1.00 51.12 130 VAL A N 1
ATOM 1018 C CA . VAL A 1 130 ? -6.497 8.865 9.234 1.00 51.12 130 VAL A CA 1
ATOM 1019 C C . VAL A 1 130 ? -6.262 7.714 8.270 1.00 51.12 130 VAL A C 1
ATOM 1021 O O . VAL A 1 130 ? -6.264 7.898 7.059 1.00 51.12 130 VAL A O 1
ATOM 1024 N N . TYR A 1 131 ? -5.963 6.543 8.820 1.00 57.28 131 TYR A N 1
ATOM 1025 C CA . TYR A 1 131 ? -5.578 5.378 8.033 1.00 57.28 131 TYR A CA 1
ATOM 1026 C C . TYR A 1 131 ? -6.801 4.580 7.597 1.00 57.28 131 TYR A C 1
ATOM 1028 O O . TYR A 1 131 ? -7.638 4.242 8.433 1.00 57.28 131 TYR A O 1
ATOM 1036 N N . PHE A 1 132 ? -6.854 4.177 6.327 1.00 55.25 132 PHE A N 1
ATOM 1037 C CA . PHE A 1 132 ? -7.802 3.167 5.850 1.00 55.25 132 PHE A CA 1
ATOM 1038 C C . PHE A 1 132 ? -9.287 3.490 6.119 1.00 55.25 132 PHE A C 1
ATOM 1040 O O . PHE A 1 132 ? -10.107 2.580 6.240 1.00 55.25 132 PHE A O 1
ATO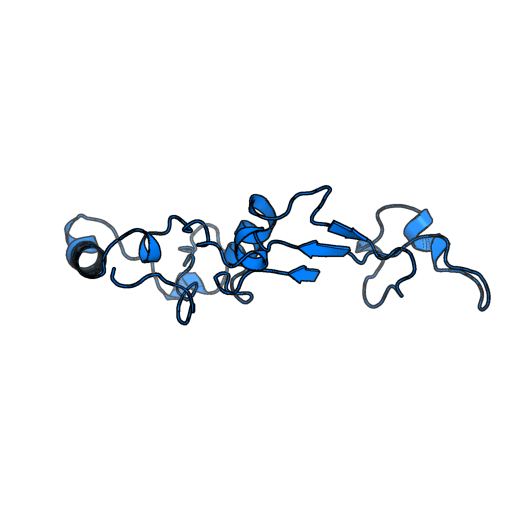M 1047 N N . ASN A 1 133 ? -9.654 4.773 6.230 1.00 54.75 133 ASN A N 1
ATOM 1048 C CA . ASN A 1 133 ? -11.005 5.170 6.647 1.00 54.75 133 ASN A CA 1
ATOM 1049 C C . ASN A 1 133 ? -12.088 4.827 5.618 1.00 54.75 133 ASN A C 1
ATOM 1051 O O . ASN A 1 133 ? -13.211 4.525 6.006 1.00 54.75 133 ASN A O 1
ATOM 1055 N N . LYS A 1 134 ? -11.754 4.890 4.324 1.00 52.94 134 LYS A N 1
ATOM 1056 C CA . LYS A 1 134 ? -12.639 4.503 3.208 1.00 52.94 134 LYS A CA 1
ATOM 1057 C C . LYS A 1 134 ? -12.261 3.157 2.594 1.00 52.94 134 LYS A C 1
ATOM 1059 O O . LYS A 1 134 ? -12.965 2.606 1.753 1.00 52.94 134 LYS A O 1
ATOM 1064 N N . THR A 1 135 ? -11.112 2.629 2.991 1.00 50.44 135 THR A N 1
ATOM 1065 C CA . THR A 1 135 ? -10.474 1.501 2.335 1.00 50.44 135 THR A CA 1
ATOM 1066 C C . THR A 1 135 ? -11.221 0.223 2.709 1.00 50.44 135 THR A C 1
ATOM 1068 O O . THR A 1 135 ? -11.068 -0.321 3.807 1.00 50.44 135 THR A O 1
ATOM 1071 N N . GLY A 1 136 ? -12.019 -0.282 1.772 1.00 48.88 136 GLY A N 1
ATOM 1072 C CA . GLY A 1 136 ? -12.837 -1.487 1.909 1.00 48.88 136 GLY A CA 1
ATOM 1073 C C . GLY A 1 136 ? -14.351 -1.255 1.948 1.00 48.88 136 GLY A C 1
ATOM 1074 O O . GLY A 1 136 ? -15.114 -2.208 2.124 1.00 48.88 136 GLY A O 1
ATOM 1075 N N . GLU A 1 137 ? -14.809 -0.011 1.779 1.00 52.38 137 GLU A N 1
ATOM 1076 C CA . GLU A 1 137 ? -16.207 0.275 1.450 1.00 52.38 137 GLU A CA 1
ATOM 1077 C C . GLU A 1 137 ? -16.486 -0.144 -0.005 1.00 52.38 137 GLU A C 1
ATOM 1079 O O . GLU A 1 137 ? -15.871 0.372 -0.931 1.00 52.38 137 GLU A O 1
ATOM 1084 N N . GLY A 1 138 ? -17.403 -1.096 -0.214 1.00 49.53 138 GLY A N 1
ATOM 1085 C CA . GLY A 1 138 ? -17.789 -1.563 -1.555 1.00 49.53 138 GLY A CA 1
ATOM 1086 C C . GLY A 1 138 ? -17.032 -2.787 -2.091 1.00 49.53 138 GLY A C 1
ATOM 1087 O O . GLY A 1 138 ? -17.278 -3.181 -3.227 1.00 49.53 138 GLY A O 1
ATOM 1088 N N . GLU A 1 139 ? -16.169 -3.423 -1.290 1.00 55.66 139 GLU A N 1
ATOM 1089 C CA . GLU A 1 139 ? -15.498 -4.680 -1.661 1.00 55.66 139 GLU A CA 1
ATOM 1090 C C . GLU A 1 139 ? -16.509 -5.793 -1.980 1.00 55.66 139 GLU A C 1
ATOM 1092 O O . GLU A 1 139 ? -17.321 -6.188 -1.136 1.00 55.66 139 GLU A O 1
ATOM 1097 N N . THR A 1 140 ? -16.415 -6.367 -3.177 1.00 48.03 140 THR A N 1
ATOM 1098 C CA . THR A 1 140 ? -17.120 -7.604 -3.527 1.00 48.03 140 THR A CA 1
ATOM 1099 C C . THR A 1 140 ? -16.221 -8.806 -3.248 1.00 48.03 140 THR A C 1
ATOM 1101 O O . THR A 1 140 ? -15.071 -8.828 -3.672 1.00 48.03 140 THR A O 1
ATOM 1104 N N . GLY A 1 141 ? -16.732 -9.813 -2.530 1.00 45.03 141 GLY A N 1
ATOM 1105 C CA . GLY A 1 141 ? -15.983 -11.046 -2.239 1.00 45.03 141 GLY A CA 1
ATOM 1106 C C . GLY A 1 141 ? -15.788 -11.370 -0.759 1.00 45.03 141 GLY A C 1
ATOM 1107 O O . GLY A 1 141 ? -15.158 -12.378 -0.443 1.00 45.03 141 GLY A O 1
ATOM 1108 N N . ARG A 1 142 ? -16.365 -10.586 0.165 1.00 46.56 142 ARG A N 1
ATOM 1109 C CA . ARG A 1 142 ? -16.496 -11.048 1.551 1.00 46.56 142 ARG A CA 1
ATOM 1110 C C . ARG A 1 142 ? -17.420 -12.257 1.580 1.00 46.56 142 ARG A C 1
ATOM 1112 O O . ARG A 1 142 ? -18.622 -12.142 1.335 1.00 46.56 142 AR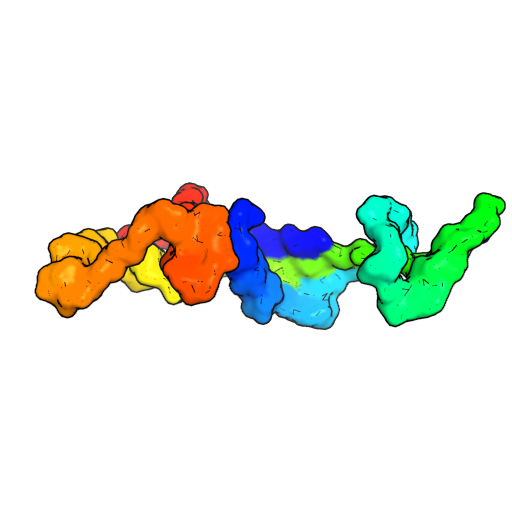G A O 1
ATOM 1119 N N . GLY A 1 143 ? -16.839 -13.414 1.889 1.00 37.31 143 GLY A N 1
ATOM 1120 C CA . GLY A 1 143 ? -17.589 -14.545 2.407 1.00 37.31 143 GLY A CA 1
ATOM 1121 C C . GLY A 1 143 ? -18.518 -14.047 3.512 1.00 37.31 143 GLY A C 1
ATOM 1122 O O . GLY A 1 143 ? -18.120 -13.261 4.369 1.00 37.31 143 GLY A O 1
ATOM 1123 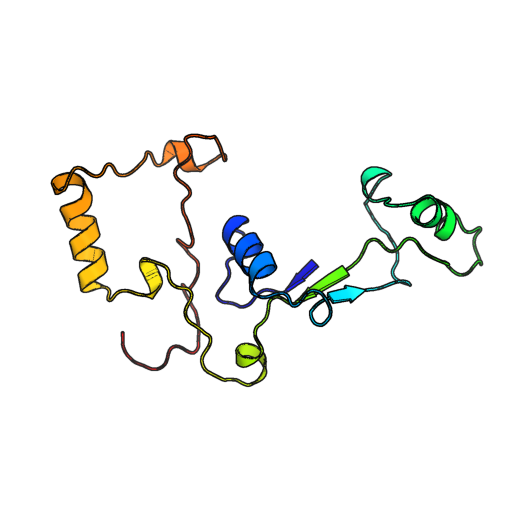N N . HIS A 1 144 ? -19.778 -14.438 3.396 1.00 32.09 144 HIS A N 1
ATOM 1124 C CA . HIS A 1 144 ? -20.886 -14.080 4.266 1.00 32.09 144 HIS A CA 1
ATOM 1125 C C . HIS A 1 144 ? -20.519 -13.904 5.754 1.00 32.09 144 HIS A C 1
ATOM 1127 O O . HIS A 1 144 ? -19.897 -14.775 6.353 1.00 32.09 144 HIS A O 1
ATOM 1133 N N . ASN A 1 145 ? -21.083 -12.846 6.349 1.00 31.36 145 ASN A N 1
ATOM 1134 C CA . ASN A 1 145 ? -21.314 -12.642 7.786 1.00 31.36 145 ASN A CA 1
ATOM 1135 C C . ASN A 1 145 ? -20.089 -12.335 8.671 1.00 31.36 145 ASN A C 1
ATOM 1137 O O . ASN A 1 145 ? -19.568 -13.226 9.337 1.00 31.36 145 ASN A O 1
ATOM 1141 N N . LEU A 1 146 ? -19.757 -11.043 8.802 1.00 33.38 146 LEU A N 1
ATOM 1142 C CA . LEU A 1 146 ? -19.121 -10.453 9.994 1.00 33.38 146 LEU A CA 1
ATOM 1143 C C . LEU A 1 146 ? -19.716 -9.073 10.305 1.00 33.38 146 LEU A C 1
ATOM 1145 O O . LEU A 1 146 ? -19.871 -8.272 9.355 1.00 33.38 146 LEU A O 1
#

Secondary structure (DSSP, 8-state):
-EE--TTS-TT-HHHHHHHHHHH--TTTSEEE-TTSPP-S--GGG-SSHHHHHTT---TTPPP-S----EEEE---HHHHHTPPPPP---HHHHS-HHHHHHHHHHTTTTTPPPPPGGGGSS--TT-----SSSTTTT-S---S--

InterPro domains:
  IPR049381 3-octaprenyl-4-hydroxybenzoate carboxy-lyase-like, C-terminal domain [PF20696] (1-58)

Sequence (146 aa):
VLVVGEDIDPEDPLAVSYAFATRNHPEKGAWFFPDSKMYGLGPEGWHGSEDFHGRLGIPGQKAIGGSGLVIYSCVGIEEHTGHAKPDILTFHRAWPKAVKEKVLANWERWGFRTPDPVLQKHASQSTPWVYFNKTGEGETGRGHNL

Radius of gyration: 21.55 Å; chains: 1; bounding box: 46×37×66 Å

pLDDT: mean 71.96, std 16.86, range [31.36, 95.88]

Foldseek 3Di:
DEAADLLADPVQVVSSVCLQVPQFDPVPQKDDDFQDDDPDDDPVLDPDPLLVVLPVDDPPDRRPGNDSDMYGYSDHVCNVVVHDDPDDPDPVTPDDPVVSVVCVVCCVVVVHDDDDPVLQPDDDPRRPDPPSVVRPVPDDRPDDDD